Protein AF-A0A519TPK8-F1 (afdb_monomer_lite)

Foldseek 3Di:
DDDDPPDDDPVNDDAAAEDPFEWAWEWEWDDPPQKIKIAIWTADPNDTFFFDLPDDDQQWTATPVGRRYTYGYPDNVRSVVCVVCSVVSRMDIGGPVCCVPPNVVVVVVCVVPHHYDYD

pLDDT: mean 86.41, std 10.96, range [47.94, 97.0]

Secondary structure (DSSP, 8-state):
----TTPPPGGGPPPPEEE-SPPEEEEEEEE-SSEEEEEEEEEETTEEEEBPSS--BTTEEEBTT-TTEEEE-S-HHHHHHHHHHHTTTTEEEEEHHHIIIIIHHHHHHHHHHSEEE--

Sequence (119 aa):
MRNVKGKPRRSYMTPCAFNNETPEICFLWKDMGDYYKLELRLMLQGKIHPLQYYFNTAFFAMLSYSPRKYVLLNSVNDSQLVSYFQQSQFQLLVLKKHYDGDFKDFVDQLTMVYRFIDK

Structure (mmCIF, N/CA/C/O backbone):
data_AF-A0A519TPK8-F1
#
_entry.id   AF-A0A519TPK8-F1
#
loop_
_atom_site.group_PDB
_atom_site.id
_atom_site.type_symbol
_atom_site.label_atom_id
_atom_site.label_alt_id
_atom_site.label_comp_id
_atom_site.label_asym_id
_atom_site.label_entity_id
_atom_site.label_seq_id
_atom_site.pdbx_PDB_ins_code
_atom_site.Cartn_x
_atom_site.Cartn_y
_atom_site.Cartn_z
_atom_site.occupancy
_atom_site.B_iso_or_equiv
_atom_site.auth_seq_id
_atom_site.auth_comp_id
_atom_site.auth_asym_id
_atom_site.auth_atom_id
_atom_site.pdbx_PDB_model_num
ATOM 1 N N . MET A 1 1 ? -18.483 35.770 30.182 1.00 47.94 1 MET A N 1
ATOM 2 C CA . MET A 1 1 ? -18.029 34.749 29.206 1.00 47.94 1 MET A CA 1
ATOM 3 C C . MET A 1 1 ? -18.371 35.234 27.800 1.00 47.94 1 MET A C 1
ATOM 5 O O . MET A 1 1 ? -19.539 35.472 27.532 1.00 47.94 1 MET A O 1
ATOM 9 N N . ARG A 1 2 ? -17.382 35.472 26.924 1.00 47.94 2 ARG A N 1
ATOM 10 C CA . ARG A 1 2 ? -17.627 35.905 25.532 1.00 47.94 2 ARG A CA 1
ATOM 11 C C . ARG A 1 2 ? -18.081 34.704 24.698 1.00 47.94 2 ARG A C 1
ATOM 13 O O . ARG A 1 2 ? -17.350 33.723 24.592 1.00 47.94 2 ARG A O 1
ATOM 20 N N . ASN A 1 3 ? -19.264 34.790 24.091 1.00 56.72 3 ASN A N 1
ATOM 21 C CA . ASN A 1 3 ? -19.712 33.836 23.080 1.00 56.72 3 ASN A CA 1
ATOM 22 C C . ASN A 1 3 ? -18.762 33.905 21.877 1.00 56.72 3 ASN A C 1
ATOM 24 O O . ASN A 1 3 ? -18.774 34.876 21.123 1.00 56.72 3 ASN A O 1
ATOM 28 N N . VAL A 1 4 ? -17.921 32.884 21.709 1.00 62.44 4 VAL A N 1
ATOM 29 C CA . VAL A 1 4 ? -17.059 32.740 20.530 1.00 62.44 4 VAL A CA 1
ATOM 30 C C . VAL A 1 4 ? -17.962 32.410 19.336 1.00 62.44 4 VAL A C 1
ATOM 32 O O . VAL A 1 4 ? -18.393 31.266 19.173 1.00 62.44 4 VAL A O 1
ATOM 35 N N . LYS A 1 5 ? -18.306 33.422 18.525 1.00 61.31 5 LYS A N 1
ATOM 36 C CA . LYS A 1 5 ? -18.956 33.226 17.218 1.00 61.31 5 LYS A CA 1
ATOM 37 C C . LYS A 1 5 ? -18.080 32.287 16.381 1.00 61.31 5 LYS A C 1
ATOM 39 O O . LYS A 1 5 ? -16.882 32.513 16.273 1.00 61.31 5 LYS A O 1
ATOM 44 N N . GLY A 1 6 ? -18.679 31.241 15.810 1.00 69.62 6 GLY A N 1
ATOM 45 C CA . GLY A 1 6 ? -17.980 30.294 14.933 1.00 69.62 6 GLY A CA 1
ATOM 46 C C . GLY A 1 6 ? -17.523 28.983 15.580 1.00 69.62 6 GLY A C 1
ATOM 47 O O . GLY A 1 6 ? -16.892 28.183 14.897 1.00 69.62 6 GLY A O 1
ATOM 48 N N . LYS A 1 7 ? -17.855 28.700 16.852 1.00 71.94 7 LYS A N 1
ATOM 49 C CA . LYS A 1 7 ? -17.615 27.353 17.399 1.00 71.94 7 LYS A CA 1
ATOM 50 C C . LYS A 1 7 ? -18.399 26.301 16.593 1.00 71.94 7 LYS A C 1
ATOM 52 O O . LYS A 1 7 ? -19.615 26.471 16.434 1.00 71.94 7 LYS A O 1
ATOM 57 N N . PRO A 1 8 ? -17.747 25.225 16.112 1.00 75.62 8 PRO A N 1
ATOM 58 C CA . PRO A 1 8 ? -18.440 24.147 15.423 1.00 75.62 8 PRO A CA 1
ATOM 59 C C . PRO A 1 8 ? -19.529 23.574 16.333 1.00 75.62 8 PRO A C 1
ATOM 61 O O . PRO A 1 8 ? -19.298 23.269 17.505 1.00 75.62 8 PRO A O 1
ATOM 64 N N . ARG A 1 9 ? -20.751 23.488 15.803 1.00 79.69 9 ARG A N 1
ATOM 65 C CA . ARG A 1 9 ? -21.891 22.892 16.503 1.00 79.69 9 ARG A CA 1
ATOM 66 C C . ARG A 1 9 ? -21.879 21.389 16.265 1.00 79.69 9 ARG A C 1
ATOM 68 O O . ARG A 1 9 ? -21.526 20.951 15.175 1.00 79.69 9 ARG A O 1
ATOM 75 N N . ARG A 1 10 ? -22.353 20.6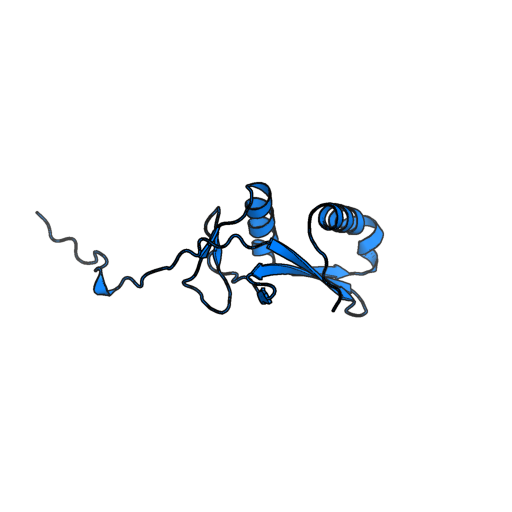01 17.237 1.00 76.12 10 ARG A N 1
ATOM 76 C CA . ARG A 1 10 ? -22.531 19.145 17.062 1.00 76.12 10 ARG A CA 1
ATOM 77 C C . ARG A 1 10 ? -23.378 18.807 15.831 1.00 76.12 10 ARG A C 1
ATOM 79 O O . ARG A 1 10 ? -23.088 17.835 15.156 1.00 76.12 10 ARG A O 1
ATOM 86 N N . SER A 1 11 ? -24.357 19.649 15.496 1.00 81.38 11 SER A N 1
ATOM 87 C CA . SER A 1 11 ? -25.185 19.523 14.289 1.00 81.38 11 SER A CA 1
ATOM 88 C C . SER A 1 11 ? -24.407 19.633 12.970 1.00 81.38 11 SER A C 1
ATOM 90 O O . SER A 1 11 ? -24.926 19.243 11.934 1.00 81.38 11 SER A O 1
ATOM 92 N N . TYR A 1 12 ? -23.191 20.187 12.987 1.00 81.31 12 TYR A N 1
ATOM 93 C CA . TYR A 1 12 ? -22.304 20.273 11.820 1.00 81.31 12 TYR A CA 1
ATOM 94 C C . TYR A 1 12 ? -21.332 19.090 11.740 1.00 81.31 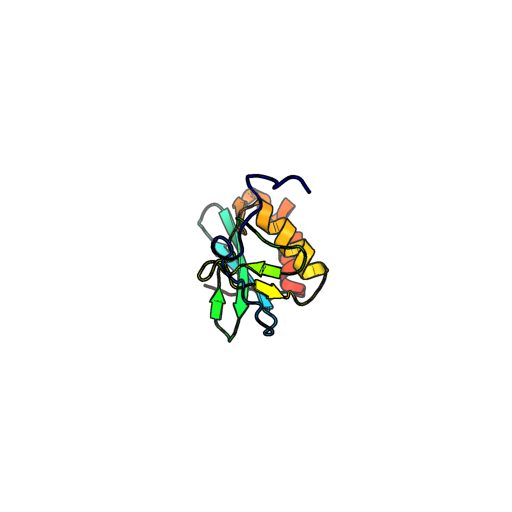12 TYR A C 1
ATOM 96 O O . TYR A 1 12 ? -20.623 18.944 10.748 1.00 81.31 12 TYR A O 1
ATOM 104 N N . MET A 1 13 ? -21.266 18.260 12.783 1.00 81.12 13 MET A N 1
ATOM 105 C CA . MET A 1 13 ?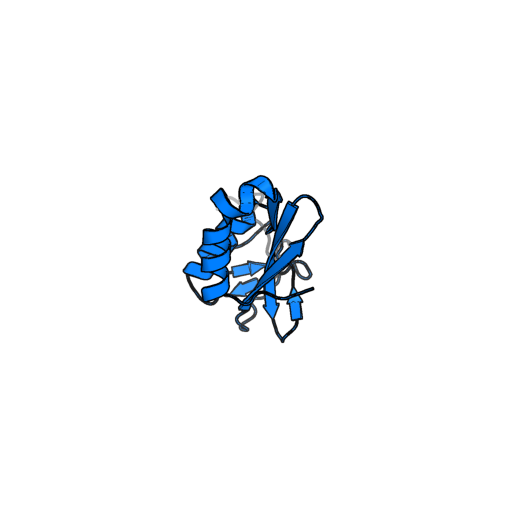 -20.399 17.090 12.825 1.00 81.12 13 MET A CA 1
ATOM 106 C C . MET A 1 13 ? -21.153 15.890 12.267 1.00 81.12 13 MET A C 1
ATOM 108 O O . MET A 1 13 ? -22.297 15.635 12.634 1.00 81.12 13 MET A O 1
ATOM 112 N N . THR A 1 14 ? -20.499 15.117 11.408 1.00 77.06 14 THR A N 1
ATOM 113 C CA . THR A 1 14 ? -21.015 13.808 11.010 1.00 77.06 14 THR A CA 1
ATOM 114 C C . THR A 1 14 ? -20.240 12.721 11.748 1.00 77.06 14 THR A C 1
ATOM 116 O O . THR A 1 14 ? -19.011 12.801 11.779 1.00 77.06 14 THR A O 1
ATOM 119 N N . PRO A 1 15 ? -20.910 11.705 12.316 1.00 78.62 15 PRO A N 1
ATOM 120 C CA . PRO A 1 15 ? -20.228 10.598 12.970 1.00 78.62 15 PRO A CA 1
ATOM 121 C C . PRO A 1 15 ? -19.306 9.843 12.007 1.00 78.62 15 PRO A C 1
ATOM 123 O O . PRO A 1 15 ? -19.674 9.575 10.859 1.00 78.62 15 PRO A O 1
ATOM 126 N N . CYS A 1 16 ? -18.131 9.470 12.505 1.00 78.62 16 CYS A N 1
ATOM 127 C CA . CYS A 1 16 ? -17.267 8.474 11.882 1.00 78.62 16 CYS A CA 1
ATOM 128 C C . CYS A 1 16 ? -17.491 7.127 12.570 1.00 78.62 16 CYS A C 1
ATOM 130 O O . CYS A 1 16 ? -17.760 7.076 13.771 1.00 78.62 16 CYS A O 1
ATOM 132 N N . ALA A 1 17 ? -17.371 6.048 11.809 1.00 81.38 17 ALA A N 1
ATOM 133 C CA . ALA A 1 17 ? -17.417 4.692 12.325 1.00 81.38 17 ALA A CA 1
ATOM 134 C C . ALA A 1 17 ? -16.026 4.064 12.221 1.00 81.38 17 ALA A C 1
ATOM 136 O O . ALA A 1 17 ? -15.356 4.175 11.193 1.00 81.38 17 ALA A O 1
ATOM 137 N N . PHE A 1 18 ? -15.619 3.385 13.284 1.00 79.19 18 PHE A N 1
ATOM 138 C CA . PHE A 1 18 ? -14.399 2.593 13.314 1.00 79.19 18 PHE A CA 1
ATOM 139 C C . PHE A 1 18 ? -14.803 1.131 13.215 1.00 79.19 18 PHE A C 1
ATOM 141 O O . PHE A 1 18 ? -15.660 0.668 13.969 1.00 79.19 18 PHE A O 1
ATOM 148 N N . ASN A 1 19 ? -14.255 0.435 12.228 1.00 76.12 19 ASN A N 1
ATOM 149 C CA . ASN A 1 19 ? -14.418 -1.000 12.115 1.00 76.12 19 ASN A CA 1
ATOM 150 C C . ASN A 1 19 ? -13.379 -1.675 13.020 1.00 76.12 19 ASN A C 1
ATOM 152 O O . ASN A 1 19 ? -12.204 -1.312 12.977 1.00 76.12 19 ASN A O 1
ATOM 156 N N . ASN A 1 20 ? -13.824 -2.645 13.819 1.00 73.38 20 ASN A N 1
ATOM 157 C CA . ASN A 1 20 ? -12.940 -3.477 14.638 1.00 73.38 20 ASN A CA 1
ATOM 158 C C . ASN A 1 20 ? -12.311 -4.621 13.830 1.00 73.38 20 ASN A C 1
ATOM 160 O O . ASN A 1 20 ? -11.457 -5.332 14.343 1.00 73.38 20 ASN A O 1
ATOM 164 N N . GLU A 1 21 ? -12.754 -4.825 12.591 1.00 79.44 21 GLU A N 1
ATOM 165 C CA . GLU A 1 21 ? -12.127 -5.759 11.671 1.00 79.44 21 GLU A CA 1
ATOM 166 C C . GLU A 1 21 ? -10.806 -5.188 11.156 1.00 79.44 21 GLU A C 1
ATOM 168 O O . GLU A 1 21 ? -10.761 -4.080 10.606 1.00 79.44 21 GLU A O 1
ATOM 173 N N . THR A 1 22 ? -9.743 -5.967 11.320 1.00 82.62 22 THR A N 1
ATOM 174 C CA . THR A 1 22 ? -8.411 -5.586 10.871 1.00 82.62 22 THR A CA 1
ATOM 175 C C . THR A 1 22 ? -8.229 -5.973 9.402 1.00 82.62 22 THR A C 1
ATOM 177 O O . THR A 1 22 ? -8.372 -7.148 9.060 1.00 82.62 22 THR A O 1
ATOM 180 N N . PRO A 1 23 ? -7.953 -5.010 8.507 1.00 89.69 23 PRO A N 1
ATOM 181 C CA . PRO A 1 23 ? -7.779 -5.270 7.092 1.00 89.69 23 PRO A CA 1
ATOM 182 C C . PRO A 1 23 ? -6.406 -5.892 6.830 1.00 89.69 23 PRO A C 1
ATOM 184 O O . PRO A 1 23 ? -5.421 -5.549 7.484 1.00 89.69 23 PRO A O 1
ATOM 187 N N . GLU A 1 24 ? -6.309 -6.729 5.805 1.00 92.62 24 GLU A N 1
ATOM 188 C CA . GLU A 1 24 ? -5.015 -7.166 5.277 1.00 92.62 24 GLU A CA 1
ATOM 189 C C . GLU A 1 24 ? -4.588 -6.243 4.130 1.00 92.62 24 GLU A C 1
ATOM 191 O O . GLU A 1 24 ? -5.378 -5.950 3.227 1.00 92.62 24 GLU A O 1
ATOM 196 N N . ILE A 1 25 ? -3.336 -5.782 4.131 1.00 95.00 25 ILE A N 1
ATOM 197 C CA . ILE A 1 25 ? -2.765 -5.101 2.964 1.00 95.00 25 ILE A CA 1
ATOM 198 C C . ILE A 1 25 ? -2.487 -6.141 1.875 1.00 95.00 25 ILE A C 1
ATOM 200 O O . ILE A 1 25 ? -1.924 -7.206 2.130 1.00 95.00 25 ILE A O 1
ATOM 204 N N . CYS A 1 26 ? -2.861 -5.814 0.643 1.00 95.94 26 CYS A N 1
ATOM 205 C CA . CYS A 1 26 ? -2.541 -6.611 -0.535 1.00 95.94 26 CYS A CA 1
ATOM 206 C C . CYS A 1 26 ? -2.187 -5.716 -1.722 1.00 95.94 26 CYS A C 1
ATOM 208 O O . CYS A 1 26 ? -2.525 -4.530 -1.752 1.00 95.94 26 CYS A O 1
ATOM 210 N N . PHE A 1 27 ? -1.521 -6.299 -2.713 1.00 97.00 27 PHE A N 1
ATOM 211 C CA . PHE A 1 27 ? -1.080 -5.597 -3.910 1.00 97.00 27 PHE A CA 1
ATOM 212 C C . PHE A 1 27 ? -1.723 -6.168 -5.168 1.00 97.00 27 PHE A C 1
ATOM 214 O O . PHE A 1 27 ? -1.830 -7.382 -5.331 1.00 97.00 27 PHE A O 1
ATOM 221 N N . LEU A 1 28 ? -2.136 -5.279 -6.071 1.00 95.81 28 LEU A N 1
ATOM 222 C CA . LEU A 1 28 ? -2.423 -5.637 -7.458 1.00 95.81 28 LEU A CA 1
ATOM 223 C C . LEU A 1 28 ? -1.216 -5.257 -8.304 1.00 95.81 28 LEU A C 1
ATOM 225 O O . LEU A 1 28 ? -0.824 -4.088 -8.323 1.00 95.81 28 LEU A O 1
ATOM 229 N N . TRP A 1 29 ? -0.669 -6.234 -9.014 1.00 94.19 29 TRP A N 1
ATOM 230 C CA . TRP A 1 29 ? 0.422 -6.042 -9.957 1.00 94.19 29 TRP A CA 1
ATOM 231 C C . TRP A 1 29 ? -0.103 -6.240 -11.374 1.00 94.19 29 TRP A C 1
ATOM 233 O O . TRP A 1 29 ? -0.713 -7.264 -11.666 1.00 94.19 29 TRP A O 1
ATOM 243 N N . LYS A 1 30 ? 0.075 -5.240 -12.239 1.00 94.19 30 LYS A N 1
ATOM 244 C CA . LYS A 1 30 ? -0.467 -5.251 -13.602 1.00 94.19 30 LYS A CA 1
ATOM 245 C C . LYS A 1 30 ? 0.613 -4.906 -14.610 1.00 94.19 30 LYS A C 1
ATOM 247 O O . LYS A 1 30 ? 1.317 -3.910 -14.443 1.00 94.19 30 LYS A O 1
ATOM 252 N N . ASP A 1 31 ? 0.686 -5.686 -15.679 1.00 94.38 31 ASP A N 1
ATOM 253 C CA . ASP A 1 31 ? 1.446 -5.332 -16.875 1.00 94.38 31 ASP A CA 1
ATOM 254 C C . ASP A 1 31 ? 0.577 -4.458 -17.790 1.00 94.38 31 ASP A C 1
ATOM 256 O O . ASP A 1 31 ? -0.510 -4.860 -18.203 1.00 94.38 31 ASP A O 1
ATOM 260 N N . MET A 1 32 ? 1.045 -3.244 -18.078 1.00 95.50 32 MET A N 1
ATOM 261 C CA . MET A 1 32 ? 0.349 -2.265 -18.917 1.00 95.50 32 MET A CA 1
ATOM 262 C C . MET A 1 32 ? 1.009 -2.110 -20.299 1.00 95.50 32 MET A C 1
ATOM 264 O O . MET A 1 32 ? 0.754 -1.127 -20.995 1.00 95.50 32 MET A O 1
ATOM 268 N N . GLY A 1 33 ? 1.876 -3.047 -20.697 1.00 95.12 33 GLY A N 1
ATOM 269 C CA . GLY A 1 33 ? 2.635 -3.005 -21.947 1.00 95.12 33 GLY A CA 1
ATOM 270 C C . GLY A 1 33 ? 4.029 -2.424 -21.734 1.00 95.12 33 GLY A C 1
ATOM 271 O O . GLY A 1 33 ? 4.988 -3.177 -21.581 1.00 95.12 33 GLY A O 1
ATOM 272 N N . ASP A 1 34 ? 4.147 -1.097 -21.681 1.00 95.75 34 ASP A N 1
ATOM 273 C CA . ASP A 1 34 ? 5.448 -0.407 -21.563 1.00 95.75 34 ASP A CA 1
ATOM 274 C C . ASP A 1 34 ? 5.909 -0.206 -20.109 1.00 95.75 34 ASP A C 1
ATOM 276 O O . ASP A 1 34 ? 7.065 0.136 -19.827 1.00 95.75 34 ASP A O 1
ATOM 280 N N . TYR A 1 35 ? 4.999 -0.408 -19.160 1.00 96.31 35 TYR A N 1
ATOM 281 C CA . TYR A 1 35 ? 5.228 -0.189 -17.740 1.00 96.31 35 TYR A CA 1
ATOM 282 C C . TYR A 1 35 ? 4.429 -1.174 -16.890 1.00 96.31 35 TYR A C 1
ATOM 284 O O . TYR A 1 35 ? 3.409 -1.714 -17.319 1.00 96.31 35 TYR A O 1
ATOM 292 N N . TYR A 1 36 ? 4.890 -1.374 -15.663 1.00 95.38 36 TYR A N 1
ATOM 293 C CA . TYR A 1 36 ? 4.153 -2.066 -14.621 1.00 95.38 36 TYR A CA 1
ATOM 294 C C . TYR A 1 36 ? 3.396 -1.076 -13.749 1.00 95.38 36 TYR A C 1
ATOM 296 O O . TYR A 1 36 ? 3.858 0.040 -13.488 1.00 95.38 36 TYR A O 1
ATOM 304 N N . LYS A 1 37 ? 2.235 -1.505 -13.267 1.00 96.06 37 LYS A N 1
ATOM 305 C CA . LYS A 1 37 ? 1.429 -0.774 -12.300 1.00 96.06 37 LYS A CA 1
ATOM 306 C C . LYS A 1 37 ? 1.269 -1.598 -11.027 1.00 96.06 37 LYS A C 1
ATOM 308 O O . LYS A 1 37 ? 0.658 -2.665 -11.052 1.00 96.06 37 LYS A O 1
ATOM 313 N N . LEU A 1 38 ? 1.760 -1.054 -9.919 1.00 96.31 38 LEU A N 1
ATOM 314 C CA . LEU A 1 38 ? 1.569 -1.585 -8.571 1.00 96.31 38 LEU A CA 1
ATOM 315 C C . LEU A 1 38 ? 0.488 -0.776 -7.864 1.00 96.31 38 LEU A C 1
ATOM 317 O O . LEU A 1 38 ? 0.605 0.443 -7.780 1.00 96.31 38 LEU A O 1
ATOM 321 N N . GLU A 1 39 ? -0.546 -1.420 -7.334 1.00 96.25 39 GLU A N 1
ATOM 322 C CA . GLU A 1 39 ? -1.601 -0.750 -6.565 1.00 96.25 39 GLU A CA 1
ATOM 323 C C . GLU A 1 39 ? -1.708 -1.353 -5.164 1.00 96.25 39 GLU A C 1
ATOM 325 O O . GLU A 1 39 ? -1.900 -2.561 -5.030 1.00 96.25 39 GLU A O 1
ATOM 330 N N . LEU A 1 40 ? -1.657 -0.509 -4.130 1.00 95.75 40 LEU A N 1
ATOM 331 C CA . LEU A 1 40 ? -1.919 -0.918 -2.751 1.00 95.75 40 LEU A CA 1
ATOM 332 C C . LEU A 1 40 ? -3.432 -0.970 -2.511 1.00 95.75 40 LEU A C 1
ATOM 334 O O . LEU A 1 40 ? -4.166 -0.018 -2.798 1.00 95.75 40 LEU A O 1
ATOM 338 N N . ARG A 1 41 ? -3.911 -2.092 -1.976 1.00 94.38 41 ARG A N 1
ATOM 339 C CA . ARG A 1 41 ? -5.320 -2.358 -1.673 1.00 94.38 41 ARG A CA 1
ATOM 340 C C . ARG A 1 41 ? -5.480 -2.900 -0.256 1.00 94.38 41 ARG A C 1
ATOM 342 O O . ARG A 1 41 ? -4.534 -3.399 0.344 1.00 94.38 41 ARG A O 1
ATOM 349 N N . LEU A 1 42 ? -6.706 -2.829 0.257 1.00 92.31 42 LEU A N 1
ATOM 350 C CA . LEU A 1 42 ? -7.086 -3.491 1.504 1.00 92.31 42 LEU A CA 1
ATOM 351 C C . LEU A 1 42 ? -8.029 -4.647 1.217 1.00 92.31 42 LEU A C 1
ATOM 353 O O . LEU A 1 42 ? -8.995 -4.486 0.471 1.00 92.31 42 LEU A O 1
ATOM 357 N N . MET A 1 43 ? -7.773 -5.787 1.837 1.00 91.69 43 MET A N 1
ATOM 358 C CA . MET A 1 43 ? -8.691 -6.908 1.884 1.00 91.69 43 MET A CA 1
ATOM 359 C C . MET A 1 43 ? -9.466 -6.863 3.203 1.00 91.69 43 MET A C 1
ATOM 361 O O . MET A 1 43 ? -8.870 -6.876 4.276 1.00 91.69 43 MET A O 1
ATOM 365 N N . LEU A 1 44 ? -10.793 -6.796 3.113 1.00 88.81 44 LEU A N 1
ATOM 366 C CA . LEU A 1 44 ? -11.720 -6.908 4.244 1.00 88.81 44 LEU A CA 1
ATOM 367 C C . LEU A 1 44 ? -12.814 -7.901 3.881 1.00 88.81 44 LEU A C 1
ATOM 369 O O . LEU A 1 44 ? -13.365 -7.819 2.783 1.00 88.81 44 LEU A O 1
ATOM 373 N N . GLN A 1 45 ? -13.137 -8.838 4.773 1.00 86.38 45 GLN A N 1
ATOM 374 C CA . GLN A 1 45 ? -14.168 -9.859 4.530 1.00 86.38 45 GLN A CA 1
ATOM 375 C C . GLN A 1 45 ? -13.996 -10.590 3.182 1.00 86.38 45 GLN A C 1
ATOM 377 O O . GLN A 1 45 ? -14.967 -10.840 2.466 1.00 86.38 45 GLN A O 1
ATOM 382 N N . GLY A 1 46 ? -12.747 -10.858 2.780 1.00 86.88 46 GLY A N 1
ATOM 383 C CA . GLY A 1 46 ? -12.412 -11.485 1.493 1.00 86.88 46 GLY A CA 1
ATOM 384 C C . GLY A 1 46 ? -12.636 -10.604 0.253 1.00 86.88 46 GLY A C 1
ATOM 385 O O . GLY A 1 46 ? -12.497 -11.081 -0.872 1.00 86.88 46 GLY A O 1
ATOM 386 N N . LYS A 1 47 ? -12.974 -9.322 0.423 1.00 89.94 47 LYS A N 1
ATOM 387 C CA . LYS A 1 47 ? -13.187 -8.356 -0.661 1.00 89.94 47 LYS A CA 1
ATOM 388 C C . LYS A 1 47 ? -12.048 -7.348 -0.722 1.00 89.94 47 LYS A C 1
ATOM 390 O O . LYS A 1 47 ? -11.573 -6.862 0.297 1.00 89.94 47 LYS A O 1
ATOM 395 N N . ILE A 1 48 ? -11.632 -7.020 -1.942 1.00 92.38 48 ILE A N 1
ATOM 396 C CA . ILE A 1 48 ? -10.548 -6.071 -2.212 1.00 92.38 48 ILE A CA 1
ATOM 397 C C . ILE A 1 48 ? -11.141 -4.674 -2.378 1.00 92.38 48 ILE A C 1
ATOM 399 O O . ILE A 1 48 ? -12.016 -4.456 -3.220 1.00 92.38 48 ILE A O 1
ATOM 403 N N . HIS A 1 49 ? -10.622 -3.714 -1.624 1.00 89.94 49 HIS A N 1
ATOM 404 C CA . HIS A 1 49 ? -11.105 -2.344 -1.588 1.00 89.94 49 HIS A CA 1
ATOM 405 C C . HIS A 1 49 ? -9.997 -1.342 -1.951 1.00 89.94 49 HIS A C 1
ATOM 407 O O . HIS A 1 49 ? -8.862 -1.468 -1.482 1.00 89.94 49 HIS A O 1
ATOM 413 N N . PRO A 1 50 ? -10.300 -0.320 -2.779 1.00 90.06 50 PRO A N 1
ATOM 414 C CA . PRO A 1 50 ? -9.436 0.848 -2.909 1.00 90.06 50 PRO A CA 1
ATOM 415 C C . PRO A 1 50 ? -9.419 1.657 -1.610 1.00 90.06 50 PRO A C 1
ATOM 417 O O . PRO A 1 50 ? -10.468 1.837 -0.977 1.00 90.06 50 PRO A O 1
ATOM 420 N N . LEU A 1 51 ? -8.261 2.227 -1.286 1.00 87.88 51 LEU A N 1
ATOM 421 C CA . LEU A 1 51 ? -8.154 3.282 -0.282 1.00 87.88 51 LEU A CA 1
ATOM 422 C C . LEU A 1 51 ? -8.534 4.644 -0.870 1.00 87.88 51 LEU A C 1
ATOM 424 O O . LEU A 1 51 ? -8.513 4.846 -2.086 1.00 87.88 51 LEU A O 1
ATOM 428 N N . GLN A 1 52 ? -8.875 5.585 0.008 1.00 81.69 52 GLN A N 1
ATOM 429 C CA . GLN A 1 52 ? -9.142 6.972 -0.361 1.00 81.69 52 GLN A CA 1
ATOM 430 C C . GLN A 1 52 ? -7.946 7.878 -0.051 1.00 81.69 52 GLN A C 1
ATOM 432 O O . GLN A 1 52 ? -7.411 7.860 1.050 1.00 81.69 52 GLN A O 1
ATOM 437 N N . TYR A 1 53 ? -7.548 8.704 -1.021 1.00 71.38 53 TYR A N 1
ATOM 438 C CA . TYR A 1 53 ? -6.343 9.548 -0.957 1.00 71.38 53 TYR A CA 1
ATOM 439 C C . TYR A 1 53 ? -6.406 10.689 0.074 1.00 71.38 53 TYR A C 1
ATOM 441 O O . TYR A 1 53 ? -5.377 11.132 0.571 1.00 71.38 53 TYR A O 1
ATOM 449 N N . TYR A 1 54 ? -7.605 11.176 0.401 1.00 67.69 54 TYR A N 1
ATOM 450 C CA . TYR A 1 54 ? -7.748 12.486 1.039 1.00 67.69 54 TYR A CA 1
ATOM 451 C C . TYR A 1 54 ? -7.449 12.520 2.546 1.00 67.69 54 TYR A C 1
ATOM 453 O O . TYR A 1 54 ? -7.004 13.557 3.027 1.00 67.69 54 TYR A O 1
ATOM 461 N N . PHE A 1 55 ? -7.688 11.437 3.298 1.00 62.59 55 PHE A N 1
ATOM 462 C CA . PHE A 1 55 ? -7.579 11.461 4.764 1.00 62.59 55 PHE A CA 1
ATOM 463 C C . PHE A 1 55 ? -7.309 10.069 5.358 1.00 62.59 55 PHE A C 1
ATOM 465 O O . PHE A 1 55 ? -8.241 9.411 5.823 1.00 62.59 55 PHE A O 1
ATOM 472 N N . ASN A 1 56 ? -6.047 9.635 5.421 1.00 64.31 56 ASN A N 1
ATOM 473 C CA . ASN A 1 56 ? -5.676 8.588 6.376 1.00 64.31 56 ASN A CA 1
ATOM 474 C C . ASN A 1 56 ? -5.173 9.229 7.666 1.00 64.31 56 ASN A C 1
ATOM 476 O O . ASN A 1 56 ? -4.376 10.166 7.662 1.00 64.31 56 ASN A O 1
ATOM 480 N N . THR A 1 57 ? -5.673 8.727 8.785 1.00 68.19 57 THR A N 1
ATOM 481 C CA . THR A 1 57 ? -5.125 9.026 10.112 1.00 68.19 57 THR A CA 1
ATOM 482 C C . THR A 1 57 ? -4.005 8.033 10.396 1.00 68.19 57 THR A C 1
ATOM 484 O O . THR A 1 57 ? -4.091 6.916 9.906 1.00 68.19 57 THR A O 1
ATOM 487 N N . ALA A 1 58 ? -3.005 8.391 11.206 1.00 76.81 58 ALA A N 1
ATOM 488 C CA . ALA A 1 58 ? -1.761 7.622 11.360 1.00 76.81 58 ALA A CA 1
ATOM 489 C C . ALA A 1 58 ? -1.925 6.087 11.355 1.00 76.81 58 ALA A C 1
ATOM 491 O O . ALA A 1 58 ? -1.254 5.429 10.581 1.00 76.81 58 ALA A O 1
ATOM 492 N N . PHE A 1 59 ? -2.851 5.522 12.138 1.00 86.12 59 PHE A N 1
ATOM 493 C CA . PHE A 1 59 ? -3.052 4.066 12.231 1.00 86.12 59 PHE A CA 1
ATOM 494 C C . PHE A 1 59 ? -4.317 3.544 11.545 1.00 86.12 59 PHE A C 1
ATOM 496 O O . PHE A 1 59 ? -4.592 2.349 11.617 1.00 86.12 59 PHE A O 1
ATOM 503 N N . PHE A 1 60 ? -5.098 4.409 10.894 1.00 86.25 60 PHE A N 1
ATOM 504 C CA . PHE A 1 60 ? -6.331 3.992 10.235 1.00 86.25 60 PHE A CA 1
ATOM 505 C C . PHE A 1 60 ? -6.359 4.370 8.766 1.00 86.25 60 PHE A C 1
ATOM 507 O O . PHE A 1 60 ? -6.091 5.513 8.388 1.00 86.25 60 PHE A O 1
ATOM 514 N N . ALA A 1 61 ? -6.817 3.423 7.962 1.00 85.62 61 ALA A N 1
ATOM 515 C CA . ALA A 1 61 ? -7.091 3.638 6.558 1.00 85.62 61 ALA A CA 1
ATOM 516 C C . ALA A 1 61 ? -8.575 3.931 6.317 1.00 85.62 61 ALA A C 1
ATOM 518 O O . ALA A 1 61 ? -9.461 3.340 6.943 1.00 85.62 61 AL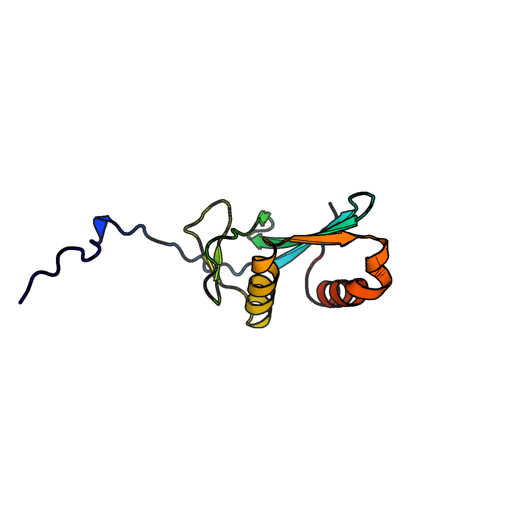A A O 1
ATOM 519 N N . MET A 1 62 ? -8.845 4.838 5.379 1.00 85.06 62 MET A N 1
ATOM 520 C CA . MET A 1 62 ? -10.191 5.135 4.900 1.00 85.06 62 MET A CA 1
ATOM 521 C C . MET A 1 62 ? -10.510 4.315 3.647 1.00 85.06 62 MET A C 1
ATOM 523 O O . MET A 1 62 ? -9.766 4.329 2.661 1.00 85.06 62 MET A O 1
ATOM 527 N N . LEU A 1 63 ? -11.663 3.644 3.656 1.00 78.31 63 LEU A N 1
ATOM 528 C CA . LEU A 1 63 ? -12.154 2.903 2.496 1.00 78.31 63 LEU A CA 1
ATOM 529 C C . LEU A 1 63 ? -12.860 3.842 1.513 1.00 78.31 63 LEU A C 1
ATOM 531 O O . LEU A 1 63 ? -13.757 4.592 1.894 1.00 78.31 63 LEU A O 1
ATOM 535 N N . SER A 1 64 ? -12.506 3.744 0.232 1.00 78.94 64 SER A N 1
ATOM 536 C CA . SER A 1 64 ? -13.039 4.603 -0.844 1.00 78.94 64 SER A CA 1
ATOM 537 C C . SER A 1 64 ? -14.563 4.597 -0.991 1.00 78.94 64 SER A C 1
ATOM 539 O O . SER A 1 64 ? -15.157 5.619 -1.320 1.00 78.94 64 SER A O 1
ATOM 541 N N . TYR A 1 65 ? -15.221 3.466 -0.731 1.00 77.94 65 TYR A N 1
ATOM 542 C CA . TYR A 1 65 ? -16.679 3.356 -0.838 1.00 77.94 65 TYR A CA 1
ATOM 543 C C . TYR A 1 65 ? -17.418 3.949 0.372 1.00 77.94 65 TYR A C 1
ATOM 545 O O . TYR A 1 65 ? -18.644 4.041 0.365 1.00 77.94 65 TYR A O 1
ATOM 553 N N . SER A 1 66 ? -16.699 4.310 1.440 1.00 78.00 66 SER A N 1
ATOM 554 C CA . SER A 1 66 ? -17.291 4.822 2.672 1.00 78.00 66 SER A CA 1
ATOM 555 C C . SER A 1 66 ? -16.320 5.770 3.389 1.00 78.00 66 SER A C 1
ATOM 557 O O . SER A 1 66 ? -15.710 5.371 4.385 1.00 78.00 66 SER A O 1
ATOM 559 N N . PRO A 1 67 ? -16.247 7.051 2.980 1.00 72.06 67 PRO A N 1
ATOM 560 C CA . PRO A 1 67 ? -15.282 8.048 3.472 1.00 72.06 67 PRO A CA 1
ATOM 561 C C . PRO A 1 67 ? -15.414 8.443 4.957 1.00 72.06 67 PRO A C 1
ATOM 563 O O . PRO A 1 67 ? -14.815 9.406 5.417 1.00 72.06 67 PRO A O 1
ATOM 566 N N . ARG A 1 68 ? -16.245 7.738 5.726 1.00 77.62 68 ARG A N 1
ATOM 567 C CA . ARG A 1 68 ? -16.426 7.919 7.175 1.00 77.62 68 ARG A CA 1
ATOM 568 C C . ARG A 1 68 ? -16.228 6.618 7.952 1.00 77.62 68 ARG A C 1
ATOM 570 O O . ARG A 1 68 ? -16.501 6.583 9.149 1.00 77.62 68 ARG A O 1
ATOM 577 N N . LYS A 1 69 ? -15.812 5.547 7.266 1.00 80.38 69 LYS A N 1
ATOM 578 C CA . LYS A 1 69 ? -15.447 4.266 7.868 1.00 80.38 69 LYS A CA 1
ATOM 579 C C . LYS A 1 69 ? -13.936 4.121 7.841 1.00 80.38 69 LYS A C 1
ATOM 581 O O . LYS A 1 69 ? -13.328 4.140 6.771 1.00 80.38 69 LYS A O 1
ATOM 586 N N . TYR A 1 70 ? -13.379 3.962 9.029 1.00 86.00 70 TYR A N 1
ATOM 587 C CA . TYR A 1 70 ? -11.957 3.788 9.262 1.00 86.00 70 TYR A CA 1
ATOM 588 C C . TYR A 1 70 ? -11.691 2.362 9.722 1.00 86.00 70 TYR A C 1
ATOM 590 O O . TYR A 1 70 ? -12.448 1.820 10.528 1.00 86.00 70 TYR A O 1
ATOM 598 N N . VAL A 1 71 ? -10.625 1.768 9.204 1.00 87.69 71 VAL A N 1
ATOM 599 C CA . VAL A 1 71 ? -10.156 0.431 9.584 1.00 87.69 71 VAL A CA 1
ATOM 600 C C . VAL A 1 71 ? -8.780 0.567 10.223 1.00 87.69 71 VAL A C 1
ATOM 602 O O . VAL A 1 71 ? -7.929 1.280 9.691 1.00 87.69 71 VAL A O 1
ATOM 605 N N . LEU A 1 72 ? -8.591 -0.047 11.390 1.00 90.12 72 LEU A N 1
ATOM 606 C CA . LEU A 1 72 ? -7.319 -0.021 12.112 1.00 90.12 72 LEU A CA 1
ATOM 607 C C . LEU A 1 72 ? -6.317 -0.928 11.394 1.00 90.12 72 LEU A C 1
ATOM 609 O O . LEU A 1 72 ? -6.641 -2.077 11.132 1.00 90.12 72 LEU A O 1
ATOM 613 N N . LEU A 1 73 ? -5.128 -0.429 11.067 1.00 91.06 73 LEU A N 1
ATOM 614 C CA . LEU A 1 73 ? -4.073 -1.220 10.426 1.00 91.06 73 LEU A CA 1
ATOM 615 C C . LEU A 1 73 ? -3.426 -2.193 11.426 1.00 91.06 73 LEU A C 1
ATOM 617 O O . LEU A 1 73 ? -3.357 -1.901 12.619 1.00 91.06 73 LEU A O 1
ATOM 621 N N . ASN A 1 74 ? -2.928 -3.335 10.939 1.00 90.00 74 ASN A N 1
ATOM 622 C CA . ASN A 1 74 ? -2.403 -4.404 11.798 1.00 90.00 74 ASN A CA 1
ATOM 623 C C . ASN A 1 74 ? -1.091 -4.035 12.504 1.00 90.00 74 ASN A C 1
ATOM 625 O O . ASN A 1 74 ? -0.780 -4.589 13.557 1.00 90.00 74 ASN A O 1
ATOM 629 N N . SER A 1 75 ? -0.291 -3.140 11.920 1.00 91.38 75 SER A N 1
ATOM 630 C CA . SER A 1 75 ? 1.051 -2.851 12.421 1.00 91.38 75 SER A CA 1
ATOM 631 C C . SER A 1 75 ? 1.501 -1.413 12.148 1.00 91.38 75 SER A C 1
ATOM 633 O O . SER A 1 75 ? 0.930 -0.684 11.333 1.00 91.38 75 SER A O 1
ATOM 635 N N . VAL A 1 76 ? 2.580 -1.000 12.819 1.00 91.62 76 VAL A N 1
ATOM 636 C CA . VAL A 1 76 ? 3.260 0.268 12.515 1.00 91.62 76 VAL A CA 1
ATOM 637 C C . VAL A 1 76 ? 3.846 0.238 11.099 1.00 91.62 76 VAL A C 1
ATOM 639 O O . VAL A 1 76 ? 3.769 1.243 10.393 1.00 91.62 76 VAL A O 1
ATOM 642 N N . ASN A 1 77 ? 4.355 -0.905 10.637 1.00 92.38 77 ASN A N 1
ATOM 643 C CA . ASN A 1 77 ? 4.899 -1.030 9.284 1.00 92.38 77 ASN A CA 1
ATOM 644 C C . ASN A 1 77 ? 3.802 -0.839 8.227 1.00 92.38 77 ASN A C 1
ATOM 646 O O . ASN A 1 77 ? 4.004 -0.101 7.266 1.00 92.38 77 ASN A O 1
ATOM 650 N N . ASP A 1 78 ? 2.614 -1.405 8.452 1.00 92.94 78 ASP A N 1
ATOM 651 C CA . ASP A 1 78 ? 1.437 -1.210 7.599 1.00 92.94 78 ASP A CA 1
ATOM 652 C C . ASP A 1 78 ? 1.074 0.276 7.517 1.00 92.94 78 ASP A C 1
ATOM 654 O O . ASP A 1 78 ? 0.796 0.801 6.439 1.00 92.94 78 ASP A O 1
ATOM 658 N N . SER A 1 79 ? 1.120 0.980 8.653 1.00 91.25 79 SER A N 1
ATOM 659 C CA . SER A 1 79 ? 0.840 2.418 8.705 1.00 91.25 79 SER A CA 1
ATOM 660 C C . SER A 1 79 ? 1.841 3.257 7.914 1.00 91.25 79 SER A C 1
ATOM 662 O O . SER A 1 79 ? 1.450 4.176 7.186 1.00 91.25 79 SER A O 1
ATOM 664 N N . GLN A 1 80 ? 3.127 2.913 7.994 1.00 92.31 80 GLN A N 1
ATOM 665 C CA . GLN A 1 80 ? 4.185 3.572 7.234 1.00 92.31 80 GLN A CA 1
ATOM 666 C C . GLN A 1 80 ? 4.045 3.288 5.738 1.00 92.31 80 GLN A C 1
ATOM 668 O O . GLN A 1 80 ? 4.125 4.212 4.930 1.00 92.31 80 GLN A O 1
ATOM 673 N N . LEU A 1 81 ? 3.757 2.038 5.371 1.00 93.69 81 LEU A N 1
ATOM 674 C CA . LEU A 1 81 ? 3.561 1.615 3.989 1.00 93.69 81 LEU A CA 1
ATOM 675 C C . LEU A 1 81 ? 2.358 2.317 3.351 1.00 93.69 81 LEU A C 1
ATOM 677 O O . LEU A 1 81 ? 2.475 2.890 2.268 1.00 93.69 81 LEU A O 1
ATOM 681 N N . VAL A 1 82 ? 1.216 2.346 4.043 1.00 92.31 82 VAL A N 1
ATOM 682 C CA . VAL A 1 82 ? 0.023 3.084 3.601 1.00 92.31 82 VAL A CA 1
ATOM 683 C C . VAL A 1 82 ? 0.333 4.572 3.447 1.00 92.31 82 VAL A C 1
ATOM 685 O O . VAL A 1 82 ? -0.053 5.167 2.442 1.00 92.31 82 VAL A O 1
ATOM 688 N N . SER A 1 83 ? 1.065 5.172 4.390 1.00 90.69 83 SER A N 1
ATOM 689 C CA . SER A 1 83 ? 1.455 6.589 4.321 1.00 90.69 83 SER A CA 1
ATOM 690 C C . SER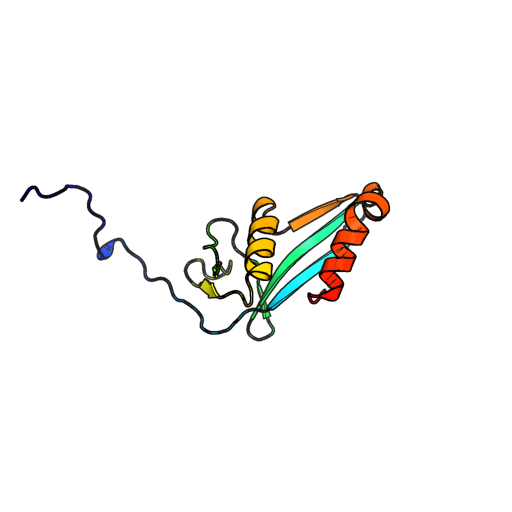 A 1 83 ? 2.385 6.886 3.140 1.00 90.69 83 SER A C 1
ATOM 692 O O . SER A 1 83 ? 2.230 7.915 2.484 1.00 90.69 83 SER A O 1
ATOM 694 N N . TYR A 1 84 ? 3.319 5.982 2.837 1.00 92.00 84 TYR A N 1
ATOM 695 C CA . TYR A 1 84 ? 4.202 6.081 1.674 1.00 92.00 84 TYR A CA 1
ATOM 696 C C . TYR A 1 84 ? 3.398 6.035 0.368 1.00 92.00 84 TYR A C 1
ATOM 698 O O . TYR A 1 84 ? 3.444 6.973 -0.426 1.00 92.00 84 TYR A O 1
ATOM 706 N N . PHE A 1 85 ? 2.571 5.002 0.186 1.00 93.19 85 PHE A N 1
ATOM 707 C CA . PHE A 1 85 ? 1.742 4.838 -1.013 1.00 93.19 85 PHE A CA 1
ATOM 708 C C . PHE A 1 85 ? 0.668 5.919 -1.157 1.00 93.19 85 PHE A C 1
ATOM 710 O O . PHE A 1 85 ? 0.242 6.220 -2.272 1.00 93.19 85 PHE A O 1
ATOM 717 N N . GLN A 1 86 ? 0.229 6.544 -0.062 1.00 90.50 86 GLN A N 1
ATOM 718 C CA . GLN A 1 86 ? -0.707 7.659 -0.138 1.00 90.50 86 GLN A CA 1
ATOM 719 C C . GLN A 1 86 ? -0.149 8.793 -0.997 1.00 90.50 86 GLN A C 1
ATOM 721 O O . GLN A 1 86 ? -0.914 9.373 -1.756 1.00 90.50 86 GLN A O 1
ATOM 726 N N . GLN A 1 87 ? 1.159 9.070 -0.956 1.00 90.19 87 GLN A N 1
ATOM 727 C CA . GLN A 1 87 ? 1.785 10.148 -1.736 1.00 90.19 87 GLN A CA 1
ATOM 728 C C . GLN A 1 87 ? 1.575 9.989 -3.248 1.00 90.19 87 GLN A C 1
ATOM 730 O O . GLN A 1 87 ? 1.507 10.980 -3.972 1.00 90.19 87 GLN A O 1
ATOM 735 N N . SER A 1 88 ? 1.398 8.751 -3.708 1.00 92.50 88 SER A N 1
ATOM 736 C CA . SER A 1 88 ? 1.191 8.392 -5.108 1.00 92.50 88 SER A CA 1
ATOM 737 C C . SER A 1 88 ? -0.236 7.906 -5.396 1.00 92.50 88 SER A C 1
ATOM 739 O O . SER A 1 88 ? -0.476 7.176 -6.356 1.00 92.50 88 SER A O 1
ATOM 741 N N . GLN A 1 89 ? -1.211 8.298 -4.567 1.00 92.19 89 GLN A N 1
ATOM 742 C CA . GLN A 1 89 ? -2.615 7.878 -4.700 1.00 92.19 89 GLN A CA 1
ATOM 743 C C . GLN A 1 89 ? -2.791 6.348 -4.681 1.00 92.19 89 GLN A C 1
ATOM 745 O O . GLN A 1 89 ? -3.643 5.796 -5.376 1.00 92.19 89 GLN A O 1
ATOM 750 N N . PHE A 1 90 ? -1.984 5.667 -3.864 1.00 94.00 90 PHE A N 1
ATOM 751 C CA . PHE A 1 90 ? -1.935 4.211 -3.694 1.00 94.00 90 PHE A CA 1
ATOM 752 C C . PHE A 1 90 ? -1.566 3.428 -4.950 1.00 94.00 90 PHE A C 1
ATOM 754 O O . PHE A 1 90 ? -1.896 2.246 -5.061 1.00 94.00 90 PHE A O 1
ATOM 761 N N . GLN A 1 91 ? -0.861 4.062 -5.885 1.00 94.88 91 GLN A N 1
ATOM 762 C CA . GLN A 1 91 ? -0.368 3.405 -7.087 1.00 94.88 91 GLN A CA 1
ATOM 763 C C . GLN A 1 91 ? 1.040 3.875 -7.448 1.00 94.88 91 GLN A C 1
ATOM 765 O O . GLN A 1 91 ? 1.385 5.035 -7.256 1.00 94.88 91 GLN A O 1
ATOM 770 N N . LEU A 1 92 ? 1.855 2.981 -7.994 1.00 95.56 92 LEU A N 1
ATOM 771 C CA . LEU A 1 92 ? 3.157 3.300 -8.573 1.00 95.56 92 LEU A CA 1
ATOM 772 C C . LEU A 1 92 ? 3.192 2.785 -10.009 1.00 95.56 92 LEU A C 1
ATOM 774 O O . LEU A 1 92 ? 2.716 1.683 -10.289 1.00 95.56 92 LEU A O 1
ATOM 778 N N . LEU A 1 93 ? 3.726 3.605 -10.913 1.00 95.75 93 LEU A N 1
ATOM 779 C CA . LEU A 1 93 ? 3.898 3.278 -12.326 1.00 95.75 93 LEU A CA 1
ATOM 780 C C . LEU A 1 93 ? 5.394 3.211 -12.612 1.00 95.75 93 LEU A C 1
ATOM 782 O O . LEU A 1 93 ? 6.111 4.174 -12.344 1.00 95.75 93 LEU A O 1
ATOM 786 N N . VAL A 1 94 ? 5.855 2.084 -13.142 1.00 95.06 94 VAL A N 1
ATOM 787 C CA . VAL A 1 94 ? 7.283 1.807 -13.321 1.00 95.06 94 VAL A CA 1
ATOM 788 C C . VAL A 1 94 ? 7.524 1.347 -14.745 1.00 95.06 94 VAL A C 1
ATOM 790 O O . VAL A 1 94 ? 7.055 0.285 -15.141 1.00 95.06 94 VAL A O 1
ATOM 793 N N . LEU A 1 95 ? 8.251 2.142 -15.532 1.00 96.25 95 LEU A N 1
ATOM 794 C CA . LEU A 1 95 ? 8.632 1.744 -16.890 1.00 96.25 95 LEU A CA 1
ATOM 795 C C . LEU A 1 95 ? 9.462 0.457 -16.838 1.00 96.25 95 LEU A C 1
ATOM 797 O O . LEU A 1 95 ? 10.373 0.351 -16.016 1.00 96.25 95 LEU A O 1
ATOM 801 N N . LYS A 1 96 ? 9.220 -0.482 -17.758 1.00 95.69 96 LYS A N 1
ATOM 802 C CA . LYS A 1 96 ? 9.907 -1.787 -17.756 1.00 95.69 96 LYS A CA 1
ATOM 803 C C . LYS A 1 96 ? 11.430 -1.669 -17.797 1.00 95.69 96 LYS A C 1
ATOM 805 O O . LYS A 1 96 ? 12.115 -2.411 -17.109 1.00 95.69 96 LYS A O 1
ATOM 810 N N . LYS A 1 97 ? 11.955 -0.666 -18.510 1.00 95.88 97 LYS A N 1
ATOM 811 C CA . LYS A 1 97 ? 13.400 -0.382 -18.583 1.00 95.88 97 LYS A CA 1
ATOM 812 C C . LYS A 1 97 ? 14.059 -0.064 -17.230 1.00 95.88 97 LYS A C 1
ATOM 814 O O . LYS A 1 97 ? 15.271 -0.168 -17.126 1.00 95.88 97 LYS A O 1
ATOM 819 N N . HIS A 1 98 ? 13.273 0.358 -16.239 1.00 94.62 98 HIS A N 1
ATOM 820 C CA . HIS A 1 98 ? 13.727 0.682 -14.882 1.00 94.62 98 HIS A CA 1
ATOM 821 C C . HIS A 1 98 ? 13.393 -0.419 -13.874 1.00 94.62 98 HIS A C 1
ATOM 823 O O . HIS A 1 98 ? 13.832 -0.363 -12.731 1.00 94.62 98 HIS A O 1
ATOM 829 N N . TYR A 1 99 ? 12.603 -1.422 -14.264 1.00 94.50 99 TYR A N 1
ATOM 830 C CA . TYR A 1 99 ? 12.104 -2.409 -13.317 1.00 94.50 99 TYR A CA 1
ATOM 831 C C . TYR A 1 99 ? 13.240 -3.234 -12.708 1.00 94.50 99 TYR A C 1
ATOM 833 O O . TYR A 1 99 ? 13.412 -3.218 -11.491 1.00 94.50 99 TYR A O 1
ATOM 841 N N . ASP A 1 100 ? 14.038 -3.892 -13.551 1.00 92.06 100 ASP A N 1
ATOM 842 C CA . ASP A 1 100 ? 15.067 -4.828 -13.087 1.00 92.06 100 ASP A CA 1
ATOM 843 C C . ASP A 1 100 ? 16.187 -4.144 -12.291 1.00 92.06 100 ASP A C 1
ATOM 845 O O . ASP A 1 100 ? 16.759 -4.766 -11.402 1.00 92.06 100 ASP A O 1
ATOM 849 N N . GLY A 1 101 ? 16.494 -2.877 -12.593 1.00 91.19 101 GLY A N 1
ATOM 850 C CA . GLY A 1 101 ? 17.579 -2.134 -11.942 1.00 91.19 101 GLY A CA 1
ATOM 851 C C . GLY A 1 101 ? 17.162 -1.348 -10.700 1.00 91.19 101 GLY A C 1
ATOM 852 O O . GLY A 1 101 ? 17.938 -1.266 -9.753 1.00 91.19 101 GLY A O 1
ATOM 853 N N . ASP A 1 102 ? 15.952 -0.778 -10.695 1.00 89.94 102 ASP A N 1
ATOM 854 C CA . ASP A 1 102 ? 15.576 0.242 -9.707 1.00 89.94 102 ASP A CA 1
ATOM 855 C C . ASP A 1 102 ? 14.424 -0.197 -8.787 1.00 89.94 102 ASP A C 1
ATOM 857 O O . ASP A 1 102 ? 14.249 0.371 -7.708 1.00 89.94 102 ASP A O 1
ATOM 861 N N . PHE A 1 103 ? 13.600 -1.168 -9.204 1.00 94.00 103 PHE A N 1
ATOM 862 C CA . PHE A 1 103 ? 12.307 -1.420 -8.550 1.00 94.00 103 PHE A CA 1
ATOM 863 C C . PHE A 1 103 ? 12.042 -2.876 -8.162 1.00 94.00 103 PHE A C 1
ATOM 865 O O . PHE A 1 103 ? 11.237 -3.128 -7.264 1.00 94.00 103 PHE A O 1
ATOM 872 N N . LYS A 1 104 ? 12.708 -3.836 -8.806 1.00 95.19 104 LYS A N 1
ATOM 873 C CA . LYS A 1 104 ? 12.483 -5.264 -8.575 1.00 95.19 104 LYS A CA 1
ATOM 874 C C . LYS A 1 104 ? 12.698 -5.653 -7.111 1.00 95.19 104 LYS A C 1
ATOM 876 O O . LYS A 1 104 ? 11.815 -6.268 -6.526 1.00 95.19 104 LYS A O 1
ATOM 881 N N . ASP A 1 105 ? 13.798 -5.218 -6.498 1.00 96.12 105 ASP A N 1
ATOM 882 C CA . ASP A 1 105 ? 14.105 -5.532 -5.095 1.00 96.12 105 ASP A CA 1
ATOM 883 C C . ASP A 1 105 ? 13.025 -5.021 -4.133 1.00 96.12 105 ASP A C 1
ATOM 885 O O . ASP A 1 105 ? 12.679 -5.688 -3.158 1.00 96.12 105 ASP A O 1
ATOM 889 N N . PHE A 1 106 ? 12.448 -3.851 -4.421 1.00 94.00 106 PHE A N 1
ATOM 890 C CA . PHE A 1 106 ? 11.344 -3.307 -3.635 1.00 94.00 106 PHE A CA 1
ATOM 891 C C . PHE A 1 106 ? 10.086 -4.176 -3.757 1.00 94.00 106 PHE A C 1
ATOM 893 O O . PHE A 1 106 ? 9.446 -4.478 -2.749 1.00 94.00 106 PHE A O 1
ATOM 900 N N . VAL A 1 107 ? 9.738 -4.619 -4.969 1.00 94.88 107 VAL A N 1
ATOM 901 C CA . VAL A 1 107 ? 8.601 -5.529 -5.184 1.00 94.88 107 VAL A CA 1
ATOM 902 C C . VAL A 1 107 ? 8.844 -6.874 -4.509 1.00 94.88 107 VAL A C 1
ATOM 904 O O . VAL A 1 107 ? 7.958 -7.357 -3.805 1.00 94.88 107 VAL A O 1
ATOM 907 N N . ASP A 1 108 ? 10.042 -7.439 -4.641 1.00 95.38 108 ASP A N 1
ATOM 908 C CA . ASP A 1 108 ? 10.408 -8.707 -4.014 1.00 95.38 108 ASP A CA 1
ATOM 909 C C . ASP A 1 108 ? 10.246 -8.625 -2.485 1.00 95.38 108 ASP A C 1
ATOM 911 O O . ASP A 1 108 ? 9.588 -9.478 -1.887 1.00 95.38 108 ASP A O 1
ATOM 915 N N . GLN A 1 109 ? 10.718 -7.545 -1.850 1.00 95.06 109 GLN A N 1
ATOM 916 C CA . GLN A 1 109 ? 10.513 -7.309 -0.414 1.00 95.06 109 GLN A CA 1
ATOM 917 C C . GLN A 1 109 ? 9.029 -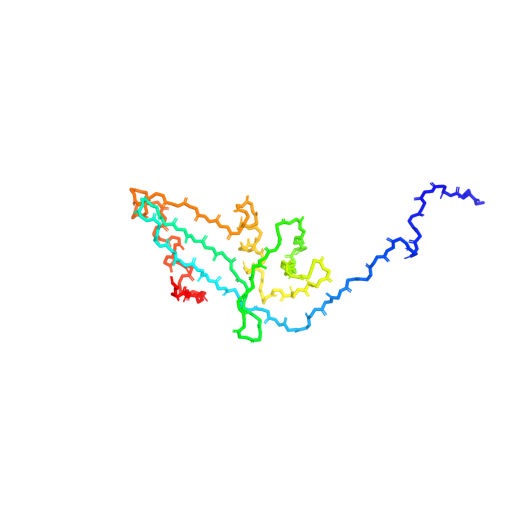7.244 -0.030 1.00 95.06 109 GLN A C 1
ATOM 919 O O . GLN A 1 109 ? 8.635 -7.782 1.007 1.00 95.06 109 GLN A O 1
ATOM 924 N N . LEU A 1 110 ? 8.184 -6.620 -0.858 1.00 95.62 110 LEU A N 1
ATOM 925 C CA . LEU A 1 110 ? 6.741 -6.597 -0.616 1.00 95.62 110 LEU A CA 1
ATOM 926 C C . LEU A 1 110 ? 6.128 -7.997 -0.727 1.00 95.62 110 LEU A C 1
ATOM 928 O O . LEU A 1 110 ? 5.294 -8.345 0.107 1.00 95.62 110 LEU A O 1
ATOM 932 N N . THR A 1 111 ? 6.540 -8.809 -1.706 1.00 95.19 111 THR A N 1
ATOM 933 C CA . THR A 1 111 ? 6.005 -10.173 -1.898 1.00 95.19 111 THR A CA 1
ATOM 934 C C . THR A 1 111 ? 6.346 -11.123 -0.749 1.00 95.19 111 THR A C 1
ATOM 936 O O . THR A 1 111 ? 5.606 -12.074 -0.507 1.00 95.19 111 THR A O 1
ATOM 939 N N . MET A 1 112 ? 7.420 -10.853 0.004 1.00 95.50 112 MET A N 1
ATOM 940 C CA . MET A 1 112 ? 7.783 -11.639 1.189 1.00 95.50 112 MET A CA 1
ATOM 941 C C . MET A 1 112 ? 6.798 -11.468 2.354 1.00 95.50 112 MET A C 1
ATOM 943 O O . MET A 1 112 ? 6.713 -12.345 3.211 1.00 95.50 112 MET A O 1
ATOM 947 N N . VAL A 1 113 ? 6.090 -10.335 2.415 1.00 95.25 113 VAL A N 1
ATOM 948 C CA . VAL A 1 113 ? 5.263 -9.949 3.574 1.00 95.25 113 VAL A CA 1
ATOM 949 C C . VAL A 1 113 ? 3.782 -9.850 3.216 1.00 95.25 113 VAL A C 1
ATOM 951 O O . VAL A 1 113 ? 2.925 -10.198 4.026 1.00 95.25 113 VAL A O 1
ATOM 954 N N . TYR A 1 114 ? 3.466 -9.386 2.008 1.00 96.00 114 TYR A N 1
ATOM 955 C CA . TYR A 1 114 ? 2.108 -9.072 1.585 1.00 96.00 114 TYR A CA 1
ATOM 956 C C . TYR A 1 114 ? 1.662 -9.955 0.431 1.00 96.00 114 TYR A C 1
ATOM 958 O O . TYR A 1 114 ? 2.441 -10.360 -0.431 1.00 96.00 114 TYR A O 1
ATOM 966 N N . ARG A 1 115 ? 0.352 -10.200 0.370 1.00 94.94 115 ARG A N 1
ATOM 967 C CA . ARG A 1 115 ? -0.242 -10.955 -0.729 1.00 94.94 115 ARG A CA 1
ATOM 968 C C . ARG A 1 115 ? -0.270 -10.113 -2.003 1.00 94.94 115 ARG A C 1
ATOM 970 O O . ARG A 1 115 ? -0.833 -9.016 -2.011 1.00 94.94 115 ARG A O 1
ATOM 977 N N . PHE A 1 116 ? 0.251 -10.677 -3.084 1.00 95.19 116 PHE A N 1
ATOM 978 C CA . PHE A 1 116 ? 0.044 -10.183 -4.441 1.00 95.19 116 PHE A CA 1
ATOM 979 C C . PHE A 1 116 ? -1.131 -10.934 -5.062 1.00 95.19 116 PHE A C 1
ATOM 981 O O . PHE A 1 116 ? -1.272 -12.143 -4.886 1.00 95.19 116 PHE A O 1
ATOM 988 N N . ILE A 1 117 ? -2.027 -10.196 -5.704 1.00 91.00 117 ILE A N 1
ATOM 989 C CA . ILE A 1 117 ? -3.245 -10.733 -6.300 1.00 91.00 117 ILE A CA 1
ATOM 990 C C . ILE A 1 117 ? -3.114 -10.590 -7.810 1.00 91.00 117 ILE A C 1
ATOM 992 O O . ILE A 1 117 ? -3.103 -9.469 -8.326 1.00 91.00 117 ILE A O 1
ATOM 996 N N . ASP A 1 118 ? -3.055 -11.729 -8.491 1.00 72.94 118 ASP A N 1
ATOM 997 C CA . ASP A 1 118 ? -3.066 -11.795 -9.948 1.00 72.94 118 ASP A CA 1
ATOM 998 C C . ASP A 1 118 ? -4.455 -11.401 -10.464 1.00 72.94 118 ASP A C 1
ATOM 1000 O O . ASP A 1 118 ? -5.481 -11.919 -10.002 1.00 72.94 118 ASP A O 1
ATOM 1004 N N . LYS A 1 119 ? -4.505 -10.446 -11.394 1.00 57.06 119 LYS A N 1
ATOM 1005 C CA . LYS A 1 119 ? -5.727 -10.058 -12.104 1.00 57.06 119 LYS A CA 1
ATOM 1006 C C . LYS A 1 119 ? -5.460 -9.785 -13.567 1.00 57.06 119 LYS A C 1
ATOM 1008 O O . LYS A 1 119 ? -4.524 -9.004 -13.837 1.00 57.06 119 LYS A O 1
#

Radius of gyration: 18.08 Å; chains: 1; bounding box: 43×48×51 Å